Protein AF-A0AA43KMH0-F1 (afdb_monomer)

Radius of gyration: 16.53 Å; Cα contacts (8 Å, |Δi|>4): 104; chains: 1; bounding box: 36×29×48 Å

Structure (mmCIF, N/CA/C/O backbone):
data_AF-A0AA43KMH0-F1
#
_entry.id   AF-A0AA43KMH0-F1
#
loop_
_atom_site.group_PDB
_atom_site.id
_atom_site.type_symbol
_atom_site.label_atom_id
_atom_site.label_alt_id
_atom_site.label_comp_id
_atom_site.label_asym_id
_atom_site.label_entity_id
_atom_site.label_seq_id
_atom_site.pdbx_PDB_ins_code
_atom_site.Cartn_x
_atom_site.Cartn_y
_atom_site.Cartn_z
_atom_site.occupancy
_atom_site.B_iso_or_equiv
_atom_site.auth_seq_id
_atom_site.auth_comp_id
_atom_site.auth_asym_id
_atom_site.auth_atom_id
_atom_site.pdbx_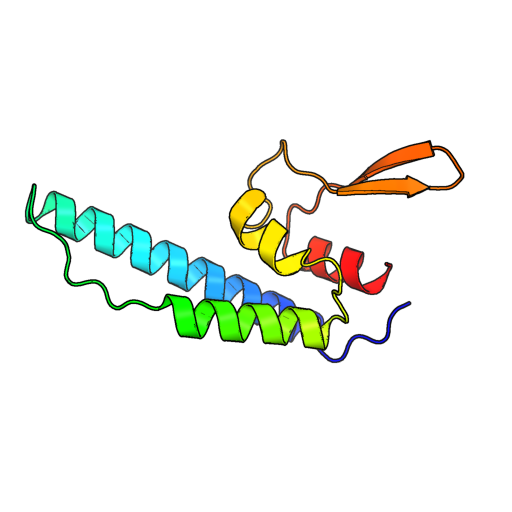PDB_model_num
ATOM 1 N N . MET A 1 1 ? -12.002 -1.247 18.695 1.00 62.19 1 MET A N 1
ATOM 2 C CA . MET A 1 1 ? -10.850 -1.885 18.032 1.00 62.19 1 MET A CA 1
ATOM 3 C C . MET A 1 1 ? -11.399 -3.019 17.207 1.00 62.19 1 MET A C 1
ATOM 5 O O . MET A 1 1 ? -11.940 -3.961 17.785 1.00 62.19 1 MET A O 1
ATOM 9 N N . LYS A 1 2 ? -11.341 -2.868 15.884 1.00 74.12 2 LYS A N 1
ATOM 10 C CA . LYS A 1 2 ? -11.702 -3.928 14.948 1.00 74.12 2 LYS A CA 1
ATOM 11 C C . LYS A 1 2 ? -10.821 -5.154 15.148 1.00 74.12 2 LYS A C 1
ATOM 13 O O . LYS A 1 2 ? -9.692 -5.060 15.634 1.00 74.12 2 LYS A O 1
ATOM 18 N N . ASN A 1 3 ? -11.367 -6.309 14.793 1.00 80.12 3 ASN A N 1
ATOM 19 C CA . ASN A 1 3 ? -10.612 -7.548 14.793 1.00 80.12 3 ASN A CA 1
ATOM 20 C C . ASN A 1 3 ? -9.766 -7.587 13.514 1.00 80.12 3 ASN A C 1
ATOM 22 O O . ASN A 1 3 ? -10.299 -7.836 12.439 1.00 80.12 3 ASN A O 1
ATOM 26 N N . ILE A 1 4 ? -8.474 -7.286 13.635 1.00 91.31 4 ILE A N 1
ATOM 27 C CA . ILE A 1 4 ? -7.506 -7.398 12.540 1.00 91.31 4 ILE A CA 1
ATOM 28 C C . ILE A 1 4 ? -6.821 -8.766 12.629 1.00 91.31 4 ILE A C 1
ATOM 30 O O . ILE A 1 4 ? -6.405 -9.198 13.703 1.00 91.31 4 ILE A O 1
ATOM 34 N N . HIS A 1 5 ? -6.710 -9.437 11.487 1.00 94.62 5 HIS A N 1
ATOM 35 C CA . HIS A 1 5 ? -6.222 -10.807 11.316 1.00 94.62 5 HIS A CA 1
ATOM 36 C C . HIS A 1 5 ? -4.796 -10.894 10.743 1.00 94.62 5 HIS A C 1
ATOM 38 O O . HIS A 1 5 ? -4.362 -11.969 10.336 1.00 94.62 5 HIS A O 1
ATOM 44 N N . ILE A 1 6 ? -4.069 -9.778 10.720 1.00 97.31 6 ILE A N 1
ATOM 45 C CA . ILE A 1 6 ? -2.675 -9.661 10.279 1.00 97.31 6 ILE A CA 1
ATOM 46 C C . ILE A 1 6 ? -1.881 -8.849 11.308 1.00 97.31 6 ILE A C 1
ATOM 48 O O . ILE A 1 6 ? -2.443 -7.982 11.981 1.00 97.31 6 ILE A O 1
ATOM 52 N N . SER A 1 7 ? -0.592 -9.145 11.479 1.00 97.44 7 SER A N 1
ATOM 53 C CA . SER A 1 7 ? 0.263 -8.326 12.339 1.00 97.44 7 SER A CA 1
ATOM 54 C C . SER A 1 7 ? 0.587 -6.984 11.667 1.00 97.44 7 SER A C 1
ATOM 56 O O . SER A 1 7 ? 0.489 -6.841 10.450 1.00 97.44 7 SER A O 1
ATOM 58 N N . GLU A 1 8 ? 0.983 -5.983 12.458 1.00 97.69 8 GLU A N 1
ATOM 59 C CA . GLU A 1 8 ? 1.463 -4.707 11.904 1.00 97.69 8 GLU A CA 1
ATOM 60 C C . GLU A 1 8 ? 2.686 -4.927 11.006 1.00 97.69 8 GLU A C 1
ATOM 62 O O . GLU A 1 8 ? 2.788 -4.319 9.947 1.00 97.69 8 GLU A O 1
ATOM 67 N N . GLU A 1 9 ? 3.593 -5.812 11.425 1.00 98.38 9 GLU A N 1
ATOM 68 C CA . GLU A 1 9 ? 4.834 -6.116 10.715 1.00 98.38 9 GLU A CA 1
ATOM 69 C C . GLU A 1 9 ? 4.549 -6.745 9.348 1.00 98.38 9 GLU A C 1
ATOM 71 O O . GLU A 1 9 ? 4.993 -6.203 8.339 1.00 98.38 9 GLU A O 1
ATOM 76 N N . ASP A 1 10 ? 3.718 -7.792 9.302 1.00 98.38 10 ASP A N 1
ATOM 77 C CA . ASP A 1 10 ? 3.353 -8.468 8.049 1.00 98.38 10 ASP A CA 1
ATOM 78 C C . ASP A 1 10 ? 2.585 -7.533 7.102 1.00 98.38 10 ASP A C 1
ATOM 80 O O . ASP A 1 10 ? 2.777 -7.567 5.886 1.00 98.38 10 ASP A O 1
ATOM 84 N N . PHE A 1 11 ? 1.709 -6.677 7.645 1.00 98.25 11 PHE A N 1
ATOM 85 C CA . PHE A 1 11 ? 0.973 -5.696 6.848 1.00 98.25 11 PHE A CA 1
ATOM 86 C C . PHE A 1 11 ? 1.922 -4.679 6.209 1.00 98.25 11 PHE A C 1
ATOM 88 O O . PHE A 1 11 ? 1.850 -4.430 5.006 1.00 98.25 11 PHE A O 1
ATOM 95 N N . VAL A 1 12 ? 2.823 -4.097 7.007 1.00 98.50 12 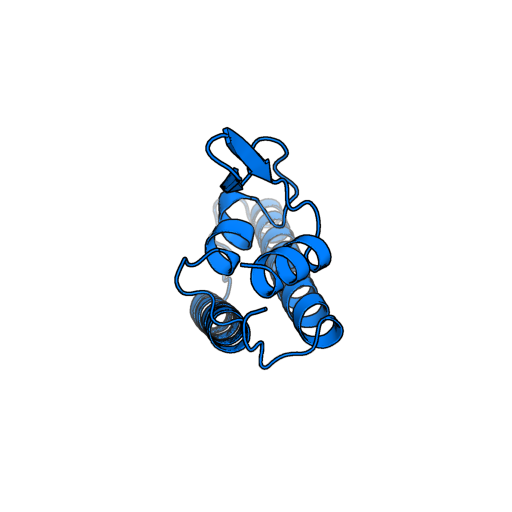VAL A N 1
ATOM 96 C CA . VAL A 1 12 ? 3.804 -3.122 6.518 1.00 98.50 12 VAL A CA 1
ATOM 97 C C . VAL A 1 12 ? 4.740 -3.772 5.503 1.00 98.50 12 VAL A C 1
ATOM 99 O O . VAL A 1 12 ? 4.986 -3.185 4.453 1.00 98.50 12 VAL A O 1
ATOM 102 N N . GLU A 1 13 ? 5.218 -4.990 5.762 1.00 98.44 13 GLU A N 1
ATOM 103 C CA . GLU A 1 13 ? 6.075 -5.722 4.828 1.00 98.44 13 GLU A CA 1
ATOM 104 C C . GLU A 1 13 ? 5.377 -5.967 3.483 1.00 98.44 13 GLU A C 1
ATOM 106 O O . GLU A 1 13 ? 5.969 -5.715 2.430 1.00 98.44 13 GLU A O 1
ATOM 111 N N . ALA A 1 14 ? 4.107 -6.384 3.498 1.00 98.12 14 ALA A N 1
ATOM 112 C CA . ALA A 1 14 ? 3.327 -6.597 2.282 1.00 98.12 14 ALA A CA 1
ATOM 113 C C . ALA A 1 14 ? 3.129 -5.301 1.474 1.00 98.12 14 ALA A C 1
ATOM 115 O O . ALA A 1 14 ? 3.293 -5.307 0.251 1.00 98.12 14 ALA A O 1
ATOM 116 N N . ILE A 1 15 ? 2.828 -4.180 2.141 1.00 98.06 15 ILE A N 1
ATOM 117 C CA . ILE A 1 15 ? 2.703 -2.865 1.492 1.00 98.06 15 ILE A CA 1
ATOM 118 C C . ILE A 1 15 ? 4.037 -2.425 0.875 1.00 98.06 15 ILE A C 1
ATOM 120 O O . ILE A 1 15 ? 4.073 -1.962 -0.265 1.00 98.06 15 ILE A O 1
ATOM 124 N N . GLU A 1 16 ? 5.150 -2.603 1.587 1.00 97.12 16 GLU A N 1
ATOM 125 C CA . GLU A 1 16 ? 6.478 -2.260 1.073 1.00 97.12 16 GLU A CA 1
ATOM 126 C C . GLU A 1 16 ? 6.900 -3.151 -0.104 1.00 97.12 16 GLU A C 1
ATOM 128 O O . GLU A 1 16 ? 7.598 -2.689 -1.008 1.00 97.12 16 GLU A O 1
ATOM 133 N N . ALA A 1 17 ? 6.475 -4.417 -0.132 1.00 96.88 17 ALA A N 1
ATOM 134 C CA . ALA A 1 17 ? 6.688 -5.299 -1.276 1.00 96.88 17 ALA A CA 1
ATOM 135 C C . ALA A 1 17 ? 5.921 -4.816 -2.519 1.00 96.88 17 ALA A C 1
ATOM 137 O O . ALA A 1 17 ? 6.504 -4.762 -3.602 1.00 96.88 17 ALA A O 1
ATOM 138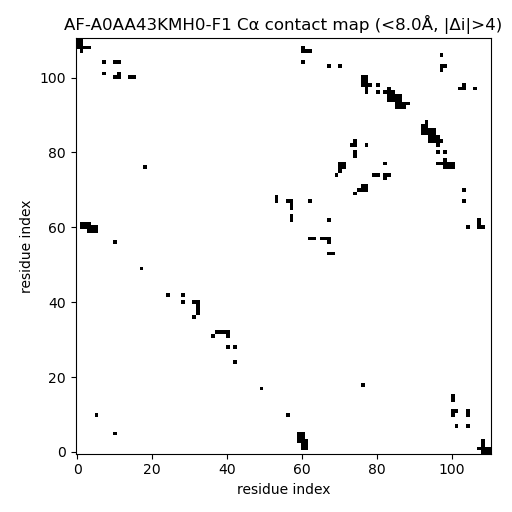 N N . LEU A 1 18 ? 4.659 -4.396 -2.359 1.00 96.25 18 LEU A N 1
ATOM 139 C CA . LEU A 1 18 ? 3.874 -3.777 -3.436 1.00 96.25 18 LEU A CA 1
ATOM 140 C C . LEU A 1 18 ? 4.544 -2.499 -3.952 1.00 96.25 18 LEU A C 1
ATOM 142 O O . LEU A 1 18 ? 4.746 -2.359 -5.157 1.00 96.25 18 LEU A O 1
ATOM 146 N N . ARG A 1 19 ? 4.972 -1.602 -3.053 1.00 95.38 19 ARG A N 1
ATOM 147 C CA . ARG A 1 19 ? 5.676 -0.367 -3.433 1.00 95.38 19 ARG A CA 1
ATOM 148 C C . ARG A 1 19 ? 6.936 -0.661 -4.252 1.00 95.38 19 ARG A C 1
ATOM 150 O O . ARG A 1 19 ? 7.128 -0.077 -5.312 1.00 95.38 19 ARG A O 1
ATOM 157 N N . LYS A 1 20 ? 7.763 -1.612 -3.804 1.00 94.94 20 LYS A N 1
ATOM 158 C CA . LYS A 1 20 ? 8.977 -2.030 -4.530 1.00 94.94 20 LYS A CA 1
ATOM 159 C C . LYS A 1 20 ? 8.672 -2.625 -5.902 1.00 94.94 20 LYS A C 1
ATOM 161 O O . LYS A 1 20 ? 9.434 -2.391 -6.834 1.00 94.94 20 LYS A O 1
ATOM 166 N N . GLN A 1 21 ? 7.596 -3.404 -6.025 1.00 93.12 21 GLN A N 1
ATOM 167 C CA . GLN A 1 21 ? 7.185 -3.963 -7.311 1.00 93.12 21 GLN A CA 1
ATOM 168 C C . GLN A 1 21 ? 6.785 -2.851 -8.287 1.00 93.12 21 GLN A C 1
ATOM 170 O O . GLN A 1 21 ? 7.215 -2.887 -9.435 1.00 93.12 21 GLN A O 1
ATOM 175 N N . LEU A 1 22 ? 6.034 -1.843 -7.826 1.00 91.75 22 LEU A N 1
ATOM 176 C CA . LEU A 1 22 ? 5.663 -0.691 -8.654 1.00 91.75 22 LEU A CA 1
ATOM 1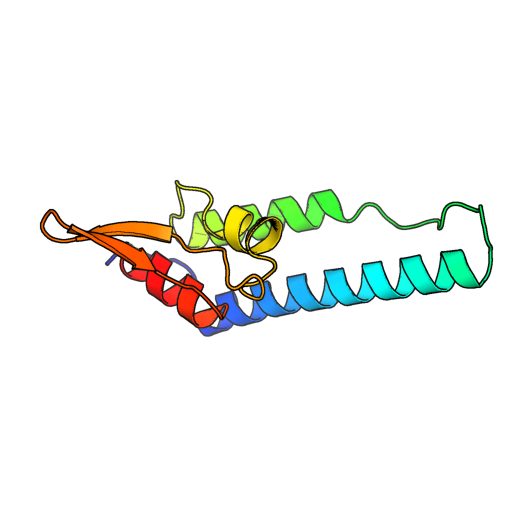77 C C . LEU A 1 22 ? 6.894 0.078 -9.127 1.00 91.75 22 LEU A C 1
ATOM 179 O O . LEU A 1 22 ? 7.046 0.310 -10.318 1.00 91.75 22 LEU A O 1
ATOM 183 N N . GLU A 1 23 ? 7.801 0.406 -8.205 1.00 92.38 23 GLU A N 1
ATOM 184 C CA . GLU A 1 23 ? 9.047 1.114 -8.526 1.00 92.38 23 GLU A CA 1
ATOM 185 C C . GLU A 1 23 ? 9.902 0.334 -9.532 1.00 92.38 23 GLU A C 1
ATOM 187 O O . GLU A 1 23 ? 10.529 0.920 -10.414 1.00 92.38 23 GLU A O 1
ATOM 192 N N . HIS A 1 24 ? 9.923 -0.996 -9.419 1.00 92.06 24 HIS A N 1
ATOM 193 C CA . HIS A 1 24 ? 10.615 -1.856 -10.371 1.00 92.06 24 HIS A CA 1
ATOM 194 C C . HIS A 1 24 ? 9.963 -1.828 -11.759 1.00 92.06 24 HIS A C 1
ATOM 196 O O . HIS A 1 24 ? 10.673 -1.686 -12.757 1.00 92.06 24 HIS A O 1
ATOM 202 N N . ASP A 1 25 ? 8.636 -1.946 -11.821 1.00 89.81 25 ASP A N 1
ATOM 203 C CA . ASP A 1 25 ? 7.875 -1.967 -13.072 1.00 89.81 25 ASP A CA 1
ATOM 204 C C . ASP A 1 25 ? 7.941 -0.603 -13.789 1.00 89.81 25 ASP A C 1
ATOM 206 O O . ASP A 1 25 ? 8.153 -0.558 -15.003 1.00 89.81 25 ASP A O 1
ATOM 210 N N . GLU A 1 26 ? 7.864 0.508 -13.046 1.00 89.62 26 GLU A N 1
ATOM 211 C CA . GLU A 1 26 ? 8.058 1.871 -13.559 1.00 89.62 26 GLU A CA 1
ATOM 212 C C . GLU A 1 26 ? 9.478 2.065 -14.104 1.00 89.62 26 GLU A C 1
ATOM 214 O O . GLU A 1 26 ? 9.651 2.452 -15.261 1.00 89.62 26 GLU A O 1
ATOM 219 N N . PHE A 1 27 ? 10.503 1.715 -13.317 1.00 91.81 27 PHE A N 1
ATOM 220 C CA . PHE A 1 27 ? 11.898 1.821 -13.746 1.00 91.81 27 PHE A CA 1
ATOM 221 C C . PHE A 1 27 ? 12.181 0.996 -15.009 1.00 91.81 27 PHE A C 1
ATOM 223 O O . PHE A 1 27 ? 12.878 1.456 -15.922 1.00 91.81 27 PHE A O 1
ATOM 230 N N . PHE A 1 28 ? 11.656 -0.230 -15.078 1.00 90.31 28 PHE A N 1
ATOM 231 C CA . PHE A 1 28 ? 11.807 -1.084 -16.252 1.00 90.31 28 PHE A CA 1
ATOM 232 C C . PHE A 1 28 ? 11.079 -0.498 -17.468 1.00 90.31 28 PHE A C 1
ATOM 234 O O . PHE A 1 28 ? 11.660 -0.449 -18.555 1.00 90.31 28 PHE A O 1
ATOM 241 N N . GLY A 1 29 ? 9.848 -0.014 -17.283 1.00 88.38 29 GLY A N 1
ATOM 242 C CA . GLY A 1 29 ? 9.060 0.639 -18.327 1.00 88.38 29 GLY A CA 1
ATOM 243 C C . GLY A 1 29 ? 9.772 1.856 -18.917 1.00 88.38 29 GLY A C 1
ATOM 244 O O . GLY A 1 29 ? 9.965 1.925 -20.132 1.00 88.38 29 GLY A O 1
ATOM 245 N N . GLU A 1 30 ? 10.250 2.765 -18.067 1.00 89.81 30 GLU A N 1
ATOM 246 C CA . GLU A 1 30 ? 11.021 3.941 -18.487 1.00 89.81 30 GLU A CA 1
ATOM 247 C C . GLU A 1 30 ? 12.326 3.554 -19.195 1.00 89.81 30 GLU A C 1
ATOM 249 O O . GLU A 1 30 ? 12.684 4.128 -20.226 1.00 89.81 30 GLU A O 1
ATOM 254 N N . SER A 1 31 ? 13.046 2.558 -18.673 1.00 90.88 31 SER A N 1
ATOM 255 C CA . SER A 1 31 ? 14.297 2.082 -19.274 1.00 90.88 31 SER A CA 1
ATOM 256 C C . SER A 1 31 ? 14.077 1.504 -20.673 1.00 90.88 31 SER A C 1
ATOM 258 O O . SER A 1 31 ? 14.874 1.756 -21.579 1.00 90.88 31 SER A O 1
ATOM 260 N N . MET A 1 32 ? 12.993 0.751 -20.865 1.00 89.88 32 MET A N 1
ATOM 261 C CA . MET A 1 32 ? 12.641 0.167 -22.156 1.00 89.88 32 MET A CA 1
ATOM 262 C C . MET A 1 32 ? 12.189 1.222 -23.165 1.00 89.88 32 MET A C 1
ATOM 264 O O . MET A 1 32 ? 12.640 1.165 -24.307 1.00 89.88 32 MET A O 1
ATOM 268 N N . GLU A 1 33 ? 11.380 2.202 -22.754 1.00 89.75 33 GLU A N 1
ATOM 269 C CA . GLU A 1 33 ? 10.984 3.323 -23.620 1.00 89.75 33 GLU A CA 1
ATOM 270 C C . GLU A 1 33 ? 12.212 4.128 -24.071 1.00 89.75 33 GLU A C 1
ATOM 272 O O . GLU A 1 33 ? 12.352 4.468 -25.244 1.00 89.75 33 GLU A O 1
ATOM 277 N N . ASN A 1 34 ? 13.164 4.368 -23.164 1.00 90.25 34 ASN A N 1
ATOM 278 C CA . ASN A 1 34 ? 14.406 5.068 -23.491 1.00 90.25 34 ASN A CA 1
ATOM 279 C C . ASN A 1 34 ? 15.307 4.269 -24.448 1.00 90.25 34 ASN A C 1
ATOM 281 O O . ASN A 1 34 ? 15.933 4.848 -25.339 1.00 90.25 34 ASN A O 1
ATOM 285 N N . ALA A 1 35 ? 15.402 2.948 -24.268 1.00 91.81 35 ALA A N 1
ATOM 286 C CA . ALA A 1 35 ? 16.215 2.081 -25.120 1.00 91.81 35 ALA A CA 1
ATOM 287 C C . ALA A 1 35 ? 15.576 1.831 -26.498 1.00 91.81 35 ALA A C 1
ATOM 289 O O . ALA A 1 35 ? 16.294 1.676 -27.489 1.00 91.81 35 ALA A O 1
ATOM 290 N N . PHE A 1 36 ? 14.242 1.812 -26.567 1.00 90.50 36 PHE A N 1
ATOM 291 C CA . PHE A 1 36 ? 13.464 1.518 -27.770 1.00 90.50 36 PHE A CA 1
ATOM 292 C C . PHE A 1 36 ? 12.289 2.502 -27.937 1.00 90.50 36 PHE A C 1
ATOM 294 O O . PHE A 1 36 ? 11.132 2.105 -27.785 1.00 90.50 36 PHE A O 1
ATOM 301 N N . PRO A 1 37 ? 12.554 3.773 -28.294 1.00 90.00 37 PRO A N 1
ATOM 302 C CA . PRO A 1 37 ? 11.516 4.800 -28.360 1.00 90.00 37 PRO A CA 1
ATOM 303 C C . PRO A 1 37 ? 10.365 4.428 -29.298 1.00 90.00 37 PRO A C 1
ATOM 305 O O . PRO A 1 37 ? 10.591 4.004 -30.436 1.00 90.00 37 PRO A O 1
ATOM 308 N N . GLY A 1 38 ? 9.126 4.613 -28.835 1.00 83.62 38 GLY A N 1
ATOM 309 C CA . GLY A 1 38 ? 7.922 4.311 -29.616 1.00 83.62 38 GLY A CA 1
ATOM 310 C C . GLY A 1 38 ? 7.610 2.818 -29.765 1.00 83.62 38 GLY A C 1
ATOM 311 O O . GLY A 1 38 ? 6.703 2.460 -30.521 1.00 83.62 38 GLY A O 1
ATOM 312 N N . CYS A 1 39 ? 8.337 1.943 -29.067 1.00 81.75 39 CYS A N 1
ATOM 313 C CA . CYS A 1 39 ? 8.003 0.529 -28.944 1.00 81.75 39 CYS A CA 1
ATOM 314 C C . CYS A 1 39 ? 7.344 0.270 -27.590 1.00 81.75 39 CYS A C 1
ATOM 316 O O . CYS A 1 39 ? 7.836 0.704 -26.556 1.00 81.75 39 CYS A O 1
ATOM 318 N N . HIS A 1 40 ? 6.268 -0.516 -27.572 1.00 74.56 40 HIS A N 1
ATOM 319 C CA . HIS A 1 40 ? 5.682 -0.953 -26.310 1.00 74.56 40 HIS A CA 1
ATOM 320 C C . HIS A 1 40 ? 6.589 -1.987 -25.640 1.00 74.56 40 HIS A C 1
ATOM 322 O O . HIS A 1 40 ? 6.861 -3.048 -26.209 1.00 74.56 40 HIS A O 1
ATOM 328 N N . ALA A 1 41 ? 7.042 -1.680 -24.425 1.00 74.12 41 ALA A N 1
ATOM 329 C CA . ALA A 1 41 ? 7.772 -2.627 -23.600 1.00 74.12 41 ALA A CA 1
ATOM 330 C C . ALA A 1 41 ? 6.909 -3.887 -23.360 1.00 74.12 41 ALA A C 1
ATOM 332 O O . ALA A 1 41 ? 5.723 -3.761 -23.041 1.00 74.12 41 ALA A O 1
ATOM 333 N N . PRO A 1 42 ? 7.463 -5.106 -23.503 1.00 74.19 42 PRO A N 1
ATOM 334 C CA . PRO A 1 42 ? 6.743 -6.344 -23.224 1.00 74.19 42 PRO A CA 1
ATOM 335 C C . PRO A 1 42 ? 6.674 -6.569 -21.706 1.00 74.19 42 PRO A C 1
ATOM 337 O O . PRO A 1 42 ? 7.369 -7.422 -21.158 1.00 74.19 42 PRO A O 1
ATOM 340 N N . ILE A 1 43 ? 5.880 -5.750 -21.020 1.00 76.00 43 ILE A N 1
ATOM 341 C CA . ILE A 1 43 ? 5.687 -5.815 -19.570 1.00 76.00 43 ILE A CA 1
ATOM 342 C C . ILE A 1 43 ? 4.619 -6.873 -19.279 1.00 76.00 43 ILE A C 1
ATOM 344 O O . ILE A 1 43 ? 3.588 -6.931 -19.954 1.00 76.00 43 ILE A O 1
ATOM 348 N N . TYR A 1 44 ? 4.871 -7.733 -18.293 1.00 79.44 44 TYR A N 1
ATOM 349 C CA . TYR A 1 44 ? 3.853 -8.660 -17.812 1.00 79.44 44 TYR A CA 1
ATOM 350 C C . TYR A 1 44 ? 2.760 -7.897 -17.070 1.00 79.44 44 TYR A C 1
ATOM 352 O O . TYR A 1 44 ? 3.039 -7.010 -16.268 1.00 79.44 44 TYR A O 1
ATOM 360 N N . ASP A 1 45 ? 1.511 -8.279 -17.314 1.00 81.69 45 ASP A N 1
ATOM 361 C CA . ASP A 1 45 ? 0.387 -7.728 -16.573 1.00 81.69 45 ASP A CA 1
ATOM 362 C C . ASP A 1 45 ? 0.329 -8.338 -15.161 1.00 81.69 45 ASP A C 1
ATOM 364 O O . ASP A 1 45 ? -0.215 -9.425 -14.945 1.00 81.69 45 ASP A O 1
ATOM 368 N N . ASN A 1 46 ? 0.926 -7.632 -14.199 1.00 85.69 46 ASN A N 1
ATOM 369 C CA . ASN A 1 46 ? 0.939 -8.011 -12.786 1.00 85.69 46 ASN A CA 1
ATOM 370 C C . ASN A 1 46 ? -0.341 -7.593 -12.035 1.00 85.69 46 ASN A C 1
ATOM 372 O O . ASN A 1 46 ? -0.465 -7.894 -10.843 1.00 85.69 46 ASN A O 1
ATOM 376 N N . HIS A 1 47 ? -1.305 -6.943 -12.704 1.00 87.25 47 HIS A N 1
ATOM 377 C CA . HIS A 1 47 ? -2.516 -6.399 -12.081 1.00 87.25 47 H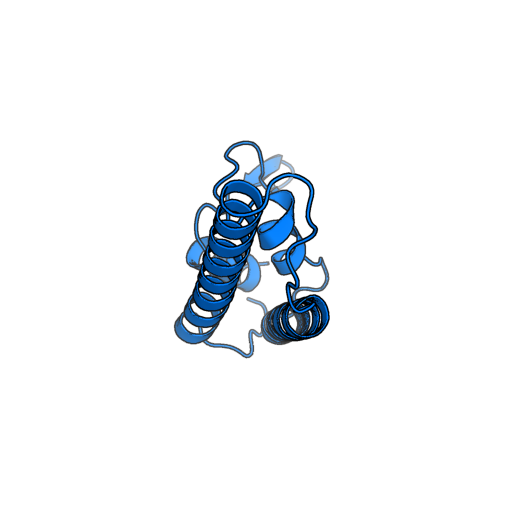IS A CA 1
ATOM 378 C C . HIS A 1 47 ? -3.294 -7.457 -11.290 1.00 87.25 47 HIS A C 1
ATOM 380 O O . HIS A 1 47 ? -3.700 -7.209 -10.160 1.00 87.25 47 HIS A O 1
ATOM 386 N N . TYR A 1 48 ? -3.425 -8.681 -11.810 1.00 90.62 48 TYR A N 1
ATOM 387 C CA . TYR A 1 48 ? -4.159 -9.746 -11.116 1.00 90.62 48 TYR A CA 1
ATOM 388 C C . TYR A 1 48 ? -3.558 -10.129 -9.758 1.00 90.62 48 TYR A C 1
ATOM 390 O O . TYR A 1 48 ? -4.296 -10.455 -8.828 1.00 90.62 48 TYR A O 1
ATOM 398 N N . LEU A 1 49 ? -2.226 -10.111 -9.638 1.00 92.25 49 LEU A N 1
ATOM 399 C CA . LEU A 1 49 ? -1.542 -10.415 -8.379 1.00 92.25 49 LEU A CA 1
ATOM 400 C C . LEU A 1 49 ? -1.672 -9.252 -7.395 1.00 92.25 49 LEU A C 1
ATOM 402 O O . LEU A 1 49 ? -1.902 -9.480 -6.208 1.00 92.25 49 LEU A O 1
ATOM 406 N N . TRP A 1 50 ? -1.576 -8.026 -7.906 1.00 92.62 50 TRP A N 1
ATOM 407 C CA . TRP A 1 50 ? -1.778 -6.798 -7.143 1.00 92.62 50 TRP A CA 1
ATOM 408 C C . TRP A 1 50 ? -3.164 -6.741 -6.510 1.00 92.62 50 TRP A C 1
ATOM 410 O O . TRP A 1 50 ? -3.278 -6.678 -5.289 1.00 92.62 50 TRP A O 1
ATOM 420 N N . GLU A 1 51 ? -4.210 -6.864 -7.325 1.00 94.44 51 GLU A N 1
ATOM 421 C CA . GLU A 1 51 ? -5.602 -6.838 -6.867 1.00 94.44 51 GLU A CA 1
ATOM 422 C C . GLU A 1 51 ? -5.887 -7.939 -5.845 1.00 94.44 51 GLU A C 1
ATOM 424 O O . GLU A 1 51 ? -6.569 -7.724 -4.843 1.00 94.44 51 GLU A O 1
ATOM 429 N N . ALA A 1 52 ? -5.339 -9.137 -6.071 1.00 96.81 52 ALA A N 1
ATOM 430 C CA . ALA A 1 52 ? -5.497 -10.241 -5.138 1.00 96.81 52 ALA A CA 1
ATOM 431 C C . ALA A 1 52 ? -4.840 -9.939 -3.783 1.00 96.81 52 ALA A C 1
ATOM 433 O O . ALA A 1 52 ? -5.452 -10.203 -2.747 1.00 96.81 52 ALA A O 1
ATOM 434 N N . LEU A 1 53 ? -3.625 -9.380 -3.773 1.00 96.94 53 LEU A N 1
ATOM 435 C CA . LEU A 1 53 ? -2.920 -9.051 -2.535 1.00 96.94 53 LEU A CA 1
ATOM 436 C C . LEU A 1 53 ? -3.590 -7.890 -1.791 1.00 96.94 53 LEU A C 1
ATOM 438 O O . LEU A 1 53 ? -3.806 -8.004 -0.586 1.00 96.94 53 LEU A O 1
ATOM 442 N N . ILE A 1 54 ? -3.990 -6.827 -2.495 1.00 97.94 54 ILE A N 1
ATOM 443 C CA . ILE A 1 54 ? -4.734 -5.697 -1.914 1.00 97.94 54 ILE A CA 1
ATOM 444 C C . ILE A 1 54 ? -6.015 -6.207 -1.255 1.00 97.94 54 ILE A C 1
ATOM 446 O O . ILE A 1 54 ? -6.239 -5.969 -0.069 1.00 97.94 54 ILE A O 1
ATOM 450 N N . LYS A 1 55 ? -6.795 -7.023 -1.968 1.00 97.88 55 LYS A N 1
ATOM 451 C CA . LYS A 1 55 ? -8.013 -7.630 -1.427 1.00 97.88 55 LYS A CA 1
ATOM 452 C C . LYS A 1 55 ? -7.751 -8.486 -0.185 1.00 97.88 55 LYS A C 1
ATOM 454 O O . LYS A 1 55 ? -8.564 -8.494 0.737 1.00 97.88 55 LYS A O 1
ATOM 459 N N . LEU A 1 56 ? -6.649 -9.237 -0.141 1.00 97.75 56 LEU A N 1
ATOM 460 C CA . LEU A 1 56 ? -6.287 -10.021 1.045 1.00 97.75 56 LEU A CA 1
ATOM 461 C C . LEU A 1 56 ? -5.930 -9.125 2.236 1.00 97.75 56 LEU A C 1
ATOM 463 O O . LEU A 1 56 ? -6.337 -9.440 3.353 1.00 97.75 56 LEU A O 1
ATOM 467 N N . LEU A 1 57 ? -5.230 -8.010 2.012 1.00 98.00 57 LEU A N 1
ATOM 468 C CA . LEU A 1 57 ? -4.928 -7.024 3.053 1.00 98.00 57 LEU A CA 1
ATOM 469 C C . LEU A 1 57 ? -6.201 -6.350 3.580 1.00 98.00 57 LEU A C 1
ATOM 471 O O . LEU A 1 57 ? -6.352 -6.198 4.792 1.00 98.00 57 LEU A O 1
ATOM 475 N N . GLU A 1 58 ? -7.149 -6.018 2.703 1.00 97.50 58 GLU A N 1
ATOM 476 C CA . GLU A 1 58 ? -8.459 -5.479 3.088 1.00 97.50 58 GLU A CA 1
ATOM 477 C C . GLU A 1 58 ? -9.263 -6.480 3.922 1.00 97.50 58 GLU A C 1
ATOM 479 O O . GLU A 1 58 ? -9.774 -6.136 4.985 1.00 97.50 58 GLU A O 1
ATOM 484 N N . ILE A 1 59 ? -9.321 -7.748 3.498 1.00 96.88 59 ILE A N 1
ATOM 485 C CA . ILE A 1 59 ? -9.973 -8.818 4.269 1.00 96.88 59 ILE A CA 1
ATOM 486 C C . ILE A 1 59 ? -9.300 -8.978 5.635 1.00 96.88 59 ILE A C 1
ATOM 488 O O . ILE A 1 59 ? -9.982 -9.081 6.655 1.00 96.88 59 ILE A O 1
ATOM 492 N N . ALA A 1 60 ? -7.968 -8.990 5.672 1.00 97.19 60 ALA A N 1
ATOM 493 C CA . ALA A 1 60 ? -7.217 -9.177 6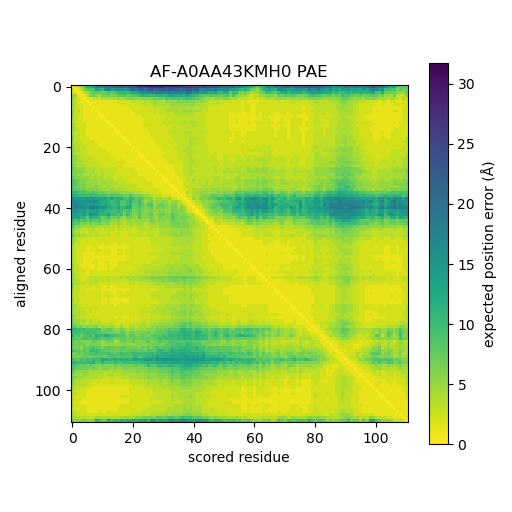.905 1.00 97.19 60 ALA A CA 1
ATOM 494 C C . ALA A 1 60 ? -7.362 -7.997 7.878 1.00 97.19 60 ALA A C 1
ATOM 496 O O . ALA A 1 60 ? -7.200 -8.182 9.082 1.00 97.19 60 ALA A O 1
ATOM 497 N N . THR A 1 61 ? -7.685 -6.802 7.385 1.00 96.25 61 THR A N 1
ATOM 498 C CA . THR A 1 61 ? -7.889 -5.592 8.197 1.00 96.25 61 THR A CA 1
ATOM 499 C C . THR A 1 61 ? -9.364 -5.227 8.401 1.00 96.25 61 THR A C 1
ATOM 501 O O . THR A 1 61 ? -9.653 -4.216 9.040 1.00 96.25 61 THR A O 1
ATOM 504 N N . ASP A 1 62 ? -10.296 -6.056 7.912 1.00 95.44 62 ASP A N 1
ATOM 505 C CA . ASP A 1 62 ? -11.738 -5.770 7.874 1.00 95.44 62 ASP A CA 1
ATOM 506 C C . ASP A 1 62 ? -12.051 -4.402 7.223 1.00 95.44 62 ASP A C 1
ATOM 508 O O . ASP A 1 62 ? -12.932 -3.648 7.649 1.00 95.44 62 ASP A O 1
ATOM 512 N N . ASP A 1 63 ? -11.301 -4.034 6.185 1.00 94.88 63 ASP A N 1
ATOM 513 C CA . ASP A 1 63 ? -11.446 -2.762 5.485 1.00 94.88 63 ASP A CA 1
ATOM 514 C C . ASP A 1 63 ? -12.568 -2.808 4.441 1.00 94.88 63 ASP A C 1
ATOM 516 O O . ASP A 1 63 ? -12.363 -2.969 3.241 1.00 94.88 63 ASP A O 1
ATOM 520 N N . THR A 1 64 ? -13.801 -2.617 4.901 1.00 91.75 64 THR A N 1
ATOM 521 C CA . THR A 1 64 ? -14.984 -2.565 4.028 1.00 91.75 64 THR A CA 1
ATOM 522 C C . THR A 1 64 ? -15.064 -1.304 3.165 1.00 91.75 64 THR A C 1
ATOM 524 O O . THR A 1 64 ? -15.914 -1.227 2.279 1.00 91.75 64 THR A O 1
ATOM 527 N N . SER A 1 65 ? -14.229 -0.297 3.438 1.00 92.62 65 SER A N 1
ATOM 528 C CA . SER A 1 65 ? -14.255 0.997 2.746 1.00 92.62 65 SER A CA 1
ATOM 529 C C . SER A 1 65 ? -13.236 1.100 1.615 1.00 92.62 65 SER A C 1
ATOM 531 O O . SER A 1 65 ? -13.170 2.162 1.003 1.00 92.62 65 SER A O 1
ATOM 533 N N . LYS A 1 66 ? -12.459 0.038 1.345 1.00 95.50 66 LYS A N 1
ATOM 534 C CA . LYS A 1 66 ? -11.368 0.043 0.354 1.00 95.50 66 LYS A CA 1
ATOM 535 C C . LYS A 1 66 ? -10.341 1.153 0.606 1.00 95.50 66 LYS A C 1
ATOM 537 O O . LYS A 1 66 ? -9.826 1.792 -0.308 1.00 95.50 66 LYS A O 1
ATOM 542 N N . THR A 1 67 ? -10.074 1.419 1.881 1.00 96.00 67 THR A N 1
ATOM 543 C CA . THR A 1 67 ? -9.077 2.396 2.321 1.00 96.00 67 THR A CA 1
ATOM 544 C C . THR A 1 67 ? -7.671 1.977 1.893 1.00 96.00 67 THR A C 1
ATOM 546 O O . THR A 1 67 ? -6.888 2.840 1.515 1.00 96.00 67 THR A O 1
ATOM 549 N N . VAL A 1 68 ? -7.339 0.681 1.945 1.00 97.31 68 VAL A N 1
ATOM 550 C CA . VAL A 1 68 ? -6.038 0.152 1.504 1.00 97.31 68 VAL A CA 1
ATOM 551 C C . VAL A 1 68 ? -5.827 0.417 0.013 1.00 97.31 68 VAL A C 1
ATOM 553 O O . VAL A 1 68 ? -4.813 1.009 -0.350 1.00 97.31 68 VAL A O 1
ATOM 556 N N . GLU A 1 69 ? -6.789 0.032 -0.834 1.00 97.12 69 GLU A N 1
ATOM 557 C CA . GLU A 1 69 ? -6.769 0.288 -2.282 1.00 97.12 69 GLU A CA 1
ATOM 558 C C . GLU A 1 69 ? -6.613 1.787 -2.586 1.00 97.12 69 GLU A C 1
ATOM 560 O O . GLU A 1 69 ? -5.678 2.185 -3.282 1.00 97.12 69 GLU A O 1
ATOM 565 N N . TRP A 1 70 ? -7.466 2.628 -1.990 1.00 96.19 70 TRP A N 1
ATOM 566 C CA . TRP A 1 70 ? -7.396 4.087 -2.129 1.00 96.19 70 TRP A CA 1
ATOM 567 C C . TRP A 1 70 ? -6.033 4.652 -1.704 1.00 96.19 70 TRP A C 1
ATOM 569 O O . TRP A 1 70 ? -5.452 5.504 -2.375 1.00 96.19 70 TRP A O 1
ATOM 579 N N . TRP A 1 71 ? -5.485 4.178 -0.586 1.00 97.00 71 TRP A N 1
ATOM 580 C CA . TRP A 1 71 ? -4.219 4.686 -0.067 1.00 97.00 71 TRP A CA 1
ATOM 581 C C . TRP A 1 71 ? -3.037 4.354 -0.989 1.00 97.00 71 TRP A C 1
ATOM 583 O O . TRP A 1 71 ? -2.111 5.154 -1.147 1.00 97.00 71 TRP A O 1
ATOM 593 N N . ILE A 1 72 ? -3.083 3.183 -1.626 1.00 96.19 72 ILE A N 1
ATOM 594 C CA . ILE A 1 72 ? -2.091 2.749 -2.608 1.00 96.19 72 ILE A CA 1
ATOM 595 C C . ILE A 1 72 ? -2.207 3.582 -3.890 1.00 96.19 72 ILE A C 1
ATOM 597 O O . ILE A 1 72 ? -1.216 4.184 -4.305 1.00 96.19 72 ILE A O 1
ATOM 601 N N . TYR A 1 73 ? -3.394 3.643 -4.500 1.00 93.38 73 TYR A N 1
ATOM 602 C CA . TYR A 1 73 ? -3.564 4.220 -5.836 1.00 93.38 73 TYR A CA 1
ATOM 603 C C . TYR A 1 73 ? -3.733 5.740 -5.838 1.00 93.38 73 TYR A C 1
ATOM 605 O O . TYR A 1 73 ? -3.049 6.434 -6.592 1.00 93.38 73 TYR A O 1
ATOM 613 N N . ASP A 1 74 ? -4.611 6.272 -4.992 1.00 93.44 74 ASP A N 1
ATOM 614 C CA . ASP A 1 74 ? -4.941 7.697 -4.975 1.00 93.44 74 ASP A CA 1
ATOM 615 C C . ASP A 1 74 ? -3.964 8.488 -4.101 1.00 93.44 74 ASP A C 1
ATOM 617 O O . ASP A 1 74 ? -3.448 9.521 -4.527 1.00 93.44 74 ASP A O 1
ATOM 621 N N . ALA A 1 75 ? -3.657 7.994 -2.895 1.00 94.75 75 ALA A N 1
ATOM 622 C CA . ALA A 1 75 ? -2.717 8.660 -1.986 1.00 94.75 75 ALA A CA 1
ATOM 623 C C . ALA A 1 75 ? -1.240 8.341 -2.278 1.00 94.75 75 ALA A C 1
ATOM 625 O O . ALA A 1 75 ? -0.353 8.876 -1.605 1.00 94.75 75 ALA A O 1
ATOM 626 N N . LYS A 1 76 ? -0.966 7.492 -3.281 1.00 94.94 76 LYS A N 1
ATOM 627 C CA . LYS A 1 76 ? 0.378 7.107 -3.739 1.00 94.94 76 LYS A CA 1
ATOM 628 C C . LYS A 1 76 ? 1.271 6.649 -2.594 1.00 94.94 76 LYS A C 1
ATOM 630 O O . LYS A 1 76 ? 2.321 7.242 -2.334 1.00 94.94 76 LYS A O 1
ATOM 635 N N . PHE A 1 77 ? 0.825 5.631 -1.867 1.00 96.12 77 PHE A N 1
ATOM 636 C CA . PHE A 1 77 ? 1.520 5.133 -0.679 1.00 96.12 77 PHE A CA 1
ATOM 637 C C . PHE A 1 77 ? 1.774 6.227 0.378 1.00 96.12 77 PHE A C 1
ATOM 639 O O . PHE A 1 77 ? 2.827 6.272 1.012 1.00 96.12 77 PHE A O 1
ATOM 646 N N . GLY A 1 78 ? 0.818 7.147 0.541 1.00 94.12 78 GLY A N 1
ATOM 647 C CA . GLY A 1 78 ? 0.891 8.242 1.513 1.00 94.12 78 GLY A CA 1
ATOM 648 C C . GLY A 1 78 ? 1.824 9.394 1.127 1.00 94.12 78 GLY A C 1
ATOM 649 O O . GLY A 1 78 ? 2.042 10.294 1.940 1.00 94.12 78 GLY A O 1
ATOM 650 N N . THR A 1 79 ? 2.376 9.393 -0.091 1.00 93.88 79 THR A N 1
ATOM 651 C CA . THR A 1 79 ? 3.269 10.463 -0.565 1.00 93.88 79 THR A CA 1
ATOM 652 C C . THR A 1 79 ? 2.521 11.699 -1.067 1.00 93.88 79 THR A C 1
ATOM 654 O O . THR A 1 79 ? 3.101 12.789 -1.076 1.00 93.88 79 THR A O 1
ATOM 657 N N . ASP A 1 80 ? 1.240 11.580 -1.439 1.00 91.12 80 ASP A N 1
ATOM 658 C CA . ASP A 1 80 ? 0.422 12.743 -1.796 1.00 91.12 80 ASP A CA 1
ATOM 659 C C . ASP A 1 80 ? -0.082 13.462 -0.537 1.00 91.12 80 ASP A C 1
ATOM 661 O O . ASP A 1 80 ? -1.029 13.040 0.126 1.00 91.12 80 ASP A O 1
ATOM 665 N N . SER A 1 81 ? 0.548 14.593 -0.221 1.00 79.94 81 SER A N 1
ATOM 666 C CA . SER A 1 81 ? 0.228 15.409 0.954 1.00 79.94 81 SER A CA 1
ATOM 667 C C . SER A 1 81 ? -1.145 16.083 0.901 1.00 79.94 81 SER A C 1
ATOM 669 O O . SER A 1 81 ? -1.595 16.605 1.923 1.00 79.94 81 SER A O 1
ATOM 671 N N . ASN A 1 82 ? -1.818 16.079 -0.254 1.00 83.75 82 ASN A N 1
ATOM 672 C CA . ASN A 1 82 ? -3.176 16.607 -0.392 1.00 83.75 82 ASN A CA 1
ATOM 673 C C . ASN A 1 82 ? -4.249 15.554 -0.097 1.00 83.75 82 ASN A C 1
ATOM 675 O O . ASN A 1 82 ? -5.428 15.900 -0.006 1.00 83.75 82 ASN A O 1
ATOM 679 N N . MET A 1 83 ? -3.858 14.287 0.053 1.00 85.75 83 MET A N 1
ATOM 680 C CA . MET A 1 83 ? -4.774 13.188 0.314 1.00 85.75 83 MET A CA 1
ATOM 681 C C . MET A 1 83 ? -4.871 12.913 1.816 1.00 85.75 83 MET A C 1
ATOM 683 O O . MET A 1 83 ? -3.879 12.762 2.530 1.00 85.75 83 MET A O 1
ATOM 687 N N . GLY A 1 84 ? -6.103 12.842 2.311 1.00 86.38 84 GLY A N 1
ATOM 688 C CA . GLY A 1 84 ? -6.404 12.535 3.701 1.00 86.38 84 GLY A CA 1
ATOM 689 C C . GLY A 1 84 ? -7.822 12.006 3.840 1.00 86.38 84 GLY A C 1
ATOM 690 O O . GLY A 1 84 ? -8.697 12.317 3.033 1.00 86.38 84 GLY A O 1
ATOM 691 N N . VAL A 1 85 ? -8.051 11.201 4.871 1.00 87.81 85 VAL A N 1
ATOM 692 C CA . VAL A 1 85 ? -9.376 10.659 5.164 1.00 87.81 85 VAL A CA 1
ATOM 693 C C . VAL A 1 85 ? -10.160 11.689 5.969 1.00 87.81 85 VAL A C 1
ATOM 695 O O . VAL A 1 85 ? -9.679 12.181 6.993 1.00 87.81 85 VAL A O 1
ATOM 698 N N . LEU A 1 86 ? -11.361 12.030 5.503 1.00 88.75 86 LEU A N 1
ATOM 699 C CA . LEU A 1 86 ? -12.293 12.863 6.255 1.00 88.75 86 LEU A CA 1
ATOM 700 C C . LEU A 1 86 ? -13.047 11.993 7.258 1.00 88.75 86 LEU A C 1
ATOM 702 O O . LEU A 1 86 ? -13.731 11.045 6.882 1.00 88.75 86 LEU A O 1
ATOM 706 N N . GLU A 1 87 ? -12.929 12.339 8.533 1.00 88.00 87 GLU A N 1
ATOM 707 C CA . GLU A 1 87 ? -13.584 11.652 9.640 1.00 88.00 87 GLU A CA 1
ATOM 708 C C . GLU A 1 87 ? -14.422 12.635 10.446 1.00 88.00 87 GLU A C 1
ATOM 710 O O . GLU A 1 87 ? -14.038 13.790 10.647 1.00 88.00 87 GLU A O 1
ATOM 715 N N . ASN A 1 88 ? -15.556 12.170 10.965 1.00 87.38 88 ASN A N 1
ATOM 716 C CA . ASN A 1 88 ? -16.337 12.944 11.921 1.00 87.38 88 ASN A CA 1
ATOM 717 C C . ASN A 1 88 ? -16.016 12.467 13.336 1.00 87.38 88 ASN A C 1
ATOM 719 O O . ASN A 1 88 ? -16.366 11.352 13.721 1.00 87.38 88 ASN A O 1
ATOM 723 N N . LYS A 1 89 ? -15.365 13.325 14.120 1.00 83.81 89 LYS A N 1
ATOM 724 C CA . LYS A 1 89 ? -15.032 13.050 15.514 1.00 83.81 89 LYS A CA 1
ATOM 725 C C . LYS A 1 89 ? -15.747 14.045 16.413 1.00 83.81 89 LYS A C 1
ATOM 727 O O . LYS A 1 89 ? -15.494 15.246 16.345 1.00 83.81 89 LYS A O 1
ATOM 732 N N . ASP A 1 90 ? -16.655 13.537 17.241 1.00 86.19 90 ASP A N 1
ATOM 733 C CA . ASP A 1 90 ? -17.440 14.326 18.197 1.00 86.19 90 ASP A CA 1
ATOM 734 C C . ASP A 1 90 ? -18.196 15.508 17.550 1.00 86.19 90 ASP A C 1
ATOM 736 O O . ASP A 1 90 ? -18.298 16.596 18.116 1.00 86.19 90 ASP A O 1
ATOM 740 N N . GLY A 1 91 ? -18.718 15.309 16.334 1.00 89.50 91 GLY A N 1
ATOM 741 C CA . GLY A 1 91 ? -19.454 16.332 15.585 1.00 89.50 91 GLY A CA 1
ATOM 742 C C . GLY A 1 91 ? -18.567 17.323 14.828 1.00 89.50 91 GLY A C 1
ATOM 743 O O . GLY A 1 91 ? -19.093 18.243 14.200 1.00 89.50 91 GLY A O 1
ATOM 744 N N . LYS A 1 92 ? -17.241 17.147 14.859 1.00 89.62 92 LYS A N 1
ATOM 745 C CA . LYS A 1 92 ? -16.282 17.946 14.098 1.00 89.62 92 LYS A CA 1
ATOM 746 C C . LYS A 1 92 ? -15.657 17.105 12.990 1.00 89.62 92 LYS A C 1
ATOM 748 O O . LYS A 1 92 ? -15.115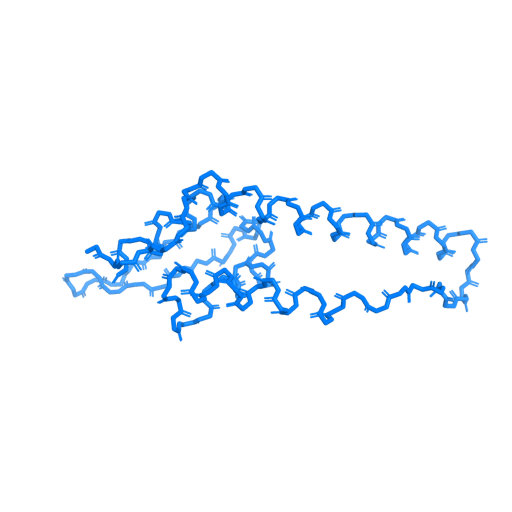 16.033 13.246 1.00 89.62 92 LYS A O 1
ATOM 753 N N . GLU A 1 93 ? -15.683 17.630 11.773 1.00 92.31 93 GLU A N 1
ATOM 754 C CA . GLU A 1 93 ? -14.915 17.064 10.668 1.00 92.31 93 GLU A CA 1
ATOM 755 C C . GLU A 1 93 ? -13.418 17.306 10.899 1.00 92.31 93 GLU A C 1
ATOM 757 O O . GLU A 1 93 ? -12.982 18.427 11.189 1.00 92.31 93 GLU A O 1
ATOM 762 N N . ILE A 1 94 ? -12.637 16.234 10.821 1.00 91.44 94 ILE A N 1
ATOM 763 C CA . ILE A 1 94 ? -11.181 16.254 10.886 1.00 91.44 94 ILE A CA 1
ATOM 764 C C . ILE A 1 94 ? -10.617 15.530 9.666 1.00 91.44 94 ILE A C 1
ATOM 766 O O . ILE A 1 94 ? -11.185 14.550 9.193 1.00 91.44 94 ILE A O 1
ATOM 770 N N . THR A 1 95 ? -9.474 15.998 9.181 1.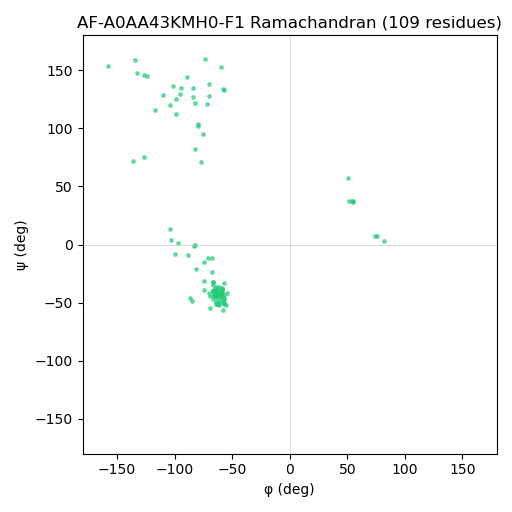00 90.62 95 THR A N 1
ATOM 771 C CA . THR A 1 95 ? -8.710 15.320 8.132 1.00 90.62 95 THR A CA 1
ATOM 772 C C . THR A 1 95 ? -7.583 14.532 8.783 1.00 90.62 95 THR A C 1
ATOM 774 O O . THR A 1 95 ? -6.789 15.098 9.538 1.00 90.62 95 THR A O 1
ATOM 777 N N . ILE A 1 96 ? -7.513 13.234 8.502 1.00 91.00 96 ILE A N 1
ATOM 778 C CA . ILE A 1 96 ? -6.444 12.347 8.961 1.00 91.00 96 ILE A CA 1
ATOM 779 C C . ILE A 1 96 ? -5.510 12.076 7.786 1.00 91.00 96 ILE A C 1
ATOM 781 O O . ILE A 1 96 ? -5.928 11.536 6.763 1.00 91.00 96 ILE A O 1
ATOM 785 N N . THR A 1 97 ? -4.241 12.442 7.936 1.00 91.56 97 THR A N 1
ATOM 786 C CA . THR A 1 97 ? -3.190 12.078 6.984 1.00 91.56 97 THR A CA 1
ATOM 787 C C . THR A 1 97 ? -2.575 10.740 7.374 1.00 91.56 97 THR A C 1
ATOM 789 O O . THR A 1 97 ? -2.423 10.432 8.557 1.00 91.56 97 THR A O 1
ATOM 792 N N . LEU A 1 98 ? -2.218 9.943 6.370 1.00 95.00 98 LEU A N 1
ATOM 793 C CA . LEU A 1 98 ? -1.655 8.604 6.540 1.00 95.00 98 LEU A CA 1
ATOM 794 C C . LEU A 1 98 ? -0.333 8.534 5.761 1.00 95.00 98 LEU A C 1
ATOM 796 O O . LEU A 1 98 ? -0.309 7.995 4.663 1.00 95.00 98 LEU A O 1
ATOM 800 N N . PRO A 1 99 ? 0.761 9.138 6.247 1.00 95.25 99 PRO A N 1
ATOM 801 C CA . PRO A 1 99 ? 1.987 9.253 5.454 1.00 95.25 99 PRO A CA 1
ATOM 802 C C . PRO A 1 99 ? 2.767 7.936 5.334 1.00 95.25 99 PRO A C 1
ATOM 804 O O . PRO A 1 99 ? 3.668 7.839 4.509 1.00 95.25 99 PRO A O 1
ATOM 807 N N . THR A 1 100 ? 2.464 6.930 6.161 1.00 97.12 100 THR A N 1
ATOM 808 C CA . THR A 1 100 ? 3.167 5.641 6.153 1.00 97.12 100 THR A CA 1
ATOM 809 C C . THR A 1 100 ? 2.204 4.457 6.200 1.00 97.12 100 THR A C 1
ATOM 811 O O . THR A 1 100 ? 1.080 4.567 6.694 1.00 97.12 100 THR A O 1
ATOM 814 N N . ALA A 1 101 ? 2.679 3.283 5.773 1.00 97.69 101 ALA A N 1
ATOM 815 C CA . ALA A 1 101 ? 1.940 2.023 5.896 1.00 97.69 101 ALA A CA 1
ATOM 816 C C . ALA A 1 101 ? 1.557 1.706 7.355 1.00 97.69 101 ALA A C 1
ATOM 818 O O . ALA A 1 101 ? 0.486 1.165 7.628 1.00 97.69 101 ALA A O 1
ATOM 819 N N . LYS A 1 102 ? 2.409 2.094 8.312 1.00 97.81 102 LYS A N 1
ATOM 820 C CA . LYS A 1 102 ? 2.134 1.967 9.747 1.00 97.81 102 LYS A CA 1
ATOM 821 C C . LYS A 1 102 ? 0.991 2.882 10.190 1.00 97.81 102 LYS A C 1
ATOM 823 O O . LYS A 1 102 ? 0.160 2.468 10.997 1.00 97.81 102 LYS A O 1
ATOM 828 N N . ASP A 1 103 ? 0.928 4.109 9.678 1.00 96.75 103 ASP A N 1
ATOM 829 C CA . ASP A 1 103 ? -0.177 5.027 9.974 1.00 96.75 103 ASP A CA 1
ATOM 830 C C . ASP A 1 103 ? -1.492 4.501 9.396 1.00 96.75 103 ASP A C 1
ATOM 832 O O . ASP A 1 103 ? -2.500 4.497 10.102 1.00 96.75 103 ASP A O 1
ATOM 836 N N . LEU A 1 104 ? -1.462 3.966 8.168 1.00 97.06 104 LEU A N 1
ATOM 837 C CA . LEU A 1 104 ? -2.602 3.275 7.562 1.00 97.06 104 LEU A CA 1
ATOM 838 C C . LEU A 1 104 ? -3.076 2.104 8.437 1.00 97.06 104 LEU A C 1
ATOM 840 O O . LEU A 1 104 ? -4.253 2.042 8.788 1.00 97.06 104 LEU A O 1
ATOM 844 N N . TYR A 1 105 ? -2.171 1.214 8.852 1.00 97.31 105 TYR A N 1
ATOM 845 C CA . TYR A 1 105 ? -2.511 0.087 9.725 1.00 97.31 105 TYR A CA 1
ATOM 846 C C . TYR A 1 105 ? -3.149 0.546 11.046 1.00 97.31 105 TYR A C 1
ATOM 848 O O . TYR A 1 105 ? -4.184 0.028 11.473 1.00 97.31 105 TYR A O 1
ATOM 856 N N . ASN A 1 106 ? -2.561 1.558 11.690 1.00 95.81 106 ASN A N 1
ATOM 857 C CA . ASN A 1 106 ? -3.086 2.111 12.937 1.00 95.81 106 ASN A CA 1
ATOM 858 C C . ASN A 1 106 ? -4.458 2.763 12.755 1.00 95.81 106 ASN A C 1
ATOM 860 O O . ASN A 1 106 ? -5.304 2.651 13.643 1.00 95.81 106 ASN A O 1
ATOM 864 N N . TYR A 1 107 ? -4.693 3.427 11.626 1.00 94.56 107 TYR A N 1
ATOM 865 C CA . TYR A 1 107 ? -6.002 3.969 11.286 1.00 94.56 107 TYR A CA 1
ATOM 866 C C . TYR A 1 107 ? -7.033 2.842 11.127 1.00 94.56 107 TYR A C 1
ATOM 868 O O . TYR A 1 107 ? -8.050 2.856 11.819 1.00 94.56 107 TYR A O 1
ATOM 876 N N . LEU A 1 108 ? -6.730 1.811 10.331 1.00 94.94 108 LEU A N 1
ATOM 877 C CA . LEU A 1 108 ? -7.616 0.660 10.102 1.00 94.94 108 LEU A CA 1
ATOM 878 C C . LEU A 1 108 ? -7.973 -0.080 11.400 1.00 94.94 108 LEU A C 1
ATOM 880 O O . LEU A 1 108 ? -9.118 -0.476 11.601 1.00 94.94 108 LEU A O 1
ATOM 884 N N . LYS A 1 109 ? -7.017 -0.211 12.325 1.00 94.31 109 LYS A N 1
ATOM 885 C CA . LYS A 1 109 ? -7.216 -0.859 13.634 1.00 94.31 109 LYS A CA 1
ATOM 886 C C . LYS A 1 109 ? -8.169 -0.102 14.561 1.00 94.31 109 LYS A C 1
ATOM 888 O O . LYS A 1 109 ? -8.837 -0.708 15.412 1.00 94.31 109 LYS A O 1
ATOM 893 N N . ASN A 1 110 ? -8.165 1.222 14.446 1.00 88.44 110 ASN A N 1
ATOM 894 C CA . ASN A 1 110 ? -8.898 2.128 15.326 1.00 88.44 110 ASN A CA 1
ATOM 895 C C . ASN A 1 110 ? -10.221 2.623 14.730 1.00 88.44 110 ASN A C 1
ATOM 897 O O . ASN A 1 110 ? -10.988 3.252 15.461 1.00 88.44 110 ASN A O 1
ATOM 901 N N . LYS A 1 111 ? -10.474 2.321 13.453 1.00 80.75 111 LYS A N 1
ATOM 902 C CA . LYS A 1 111 ? -11.777 2.441 12.796 1.00 80.75 111 LYS A CA 1
ATOM 903 C C . LYS A 1 111 ? -12.790 1.468 13.413 1.00 80.75 111 LYS A C 1
ATOM 905 O O . LYS A 1 111 ? -13.988 1.818 13.432 1.00 80.75 111 LYS A O 1
#

Sequence (111 aa):
MKNIHISEEDFVEAIEALRKQLEHDEFFGESMENAFPGCHAPIYDNHYLWEALIKLLEIATDDTSKTVEWWIYDAKFGT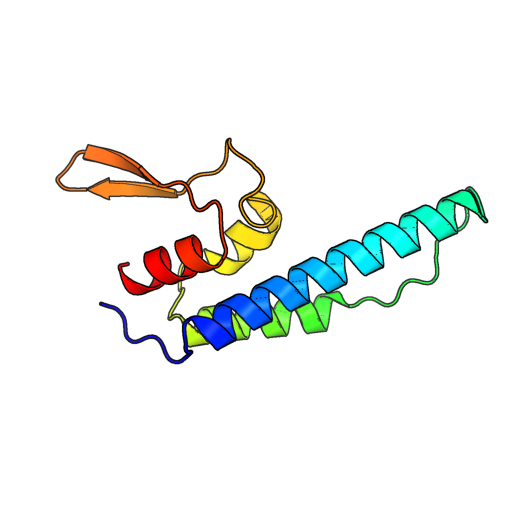DSNMGVLENKDGKEITITLPTAKDLYNYLKNK

Foldseek 3Di:
DDQAQDDLVRQQVLLVVVLVVVVVQVVQQVVCCVVPPPDGDPGDDCVVVVVVSLVVNCVRLVPPPSLSVCCVPVCVQQPNPVDFDWDQDPNDTDTHGQNHSSSVSVVSNVD

pLDDT: mean 91.58, std 6.63, range [62.19, 98.5]

Mean predicted aligned error: 4.31 Å

Secondary structure (DSSP, 8-state):
-----S-HHHHHHHHHHHHHHHHHHHHHHHHHHHHSTTSPP-----HHHHHHHHHHHHHHHT-TT-HHHHHHHTSTTTT-TT--EEEEETTEEEEE---SHHHHHHHHHH-

Nearest PDB structures (foldseek):
  6nrd-assembly1_4  TM=2.752E-01  e=2.744E+00  Homo sapiens
  3ux7-assembly1_A  TM=2.743E-01  e=5.713E+00  Vipera ammodytes meridionalis

Solvent-accessible surface area (backbone atoms only — not comparable to full-atom values): 6447 Å² total; per-residue (Å²): 114,54,81,58,75,59,55,73,65,60,52,36,51,52,53,52,49,52,52,51,50,51,55,49,52,51,53,50,47,55,52,38,35,71,76,38,71,96,49,84,65,94,71,79,84,57,60,70,60,50,54,52,51,50,51,49,52,26,62,30,42,62,42,87,78,48,56,66,57,43,34,48,70,76,18,49,62,27,66,39,86,87,47,56,50,80,42,77,56,96,89,39,82,44,75,46,73,40,63,39,63,63,46,45,52,55,48,50,41,68,100